Protein AF-A0A966TWR9-F1 (afdb_monomer)

Mean predicted aligned error: 12.12 Å

Structure (mmCIF, N/CA/C/O backbone):
data_AF-A0A966TWR9-F1
#
_entry.id   AF-A0A966TWR9-F1
#
loop_
_atom_site.group_PDB
_atom_site.id
_atom_site.type_symbol
_atom_site.label_atom_id
_atom_site.label_alt_id
_atom_site.label_comp_id
_atom_site.label_asym_id
_atom_site.label_entity_id
_atom_site.label_seq_id
_atom_site.pdbx_PDB_ins_code
_atom_site.Cartn_x
_atom_site.Cartn_y
_atom_site.Cartn_z
_atom_site.occupancy
_atom_site.B_iso_or_equiv
_atom_site.auth_seq_id
_atom_site.auth_comp_id
_atom_site.auth_asym_id
_atom_site.auth_atom_id
_atom_site.pdbx_PDB_model_num
ATOM 1 N N . MET A 1 1 ? -44.677 -30.758 16.368 1.00 41.09 1 MET A N 1
ATOM 2 C CA . MET A 1 1 ? -43.974 -30.873 15.071 1.00 41.09 1 MET A CA 1
ATOM 3 C C . MET A 1 1 ? -42.897 -29.798 15.009 1.00 41.09 1 MET A C 1
ATOM 5 O O . MET A 1 1 ? -43.217 -28.623 15.113 1.00 41.09 1 MET A O 1
ATOM 9 N N . ARG A 1 2 ? -41.625 -30.214 14.952 1.00 55.44 2 ARG A N 1
ATOM 10 C CA . ARG A 1 2 ? -40.430 -29.359 14.845 1.00 55.44 2 ARG A CA 1
ATOM 11 C C . ARG A 1 2 ? -40.449 -28.578 13.529 1.00 55.44 2 ARG A C 1
ATOM 13 O O . ARG A 1 2 ? -40.577 -29.212 12.488 1.00 55.44 2 ARG A O 1
ATOM 20 N N . LYS A 1 3 ? -40.203 -27.266 13.563 1.00 48.75 3 LYS A N 1
ATOM 21 C CA . LYS A 1 3 ? -39.612 -26.528 12.434 1.00 48.75 3 LYS A CA 1
ATOM 22 C C . LYS A 1 3 ? -38.618 -25.500 12.978 1.00 48.75 3 LYS A C 1
ATOM 24 O O . LYS A 1 3 ? -38.953 -24.338 13.1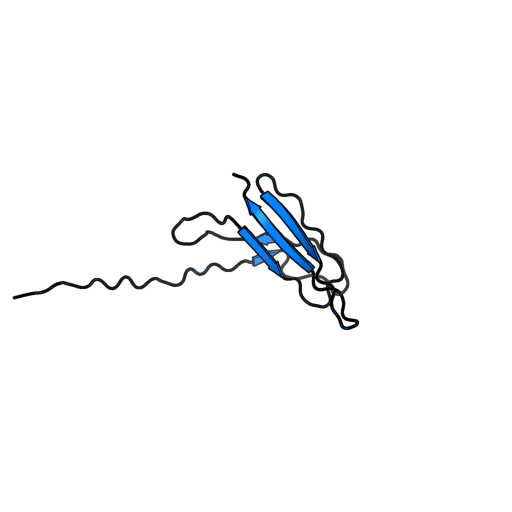58 1.00 48.75 3 LYS A O 1
ATOM 29 N N . LEU A 1 4 ? -37.400 -25.956 13.287 1.00 55.84 4 LEU A N 1
ATOM 30 C CA . LEU A 1 4 ? -36.252 -25.054 13.369 1.00 55.84 4 LEU A CA 1
ATOM 31 C C . LEU A 1 4 ? -35.970 -24.578 11.941 1.00 55.84 4 LEU A C 1
ATOM 33 O O . LEU A 1 4 ? -35.490 -25.350 11.114 1.00 55.84 4 LEU A O 1
ATOM 37 N N . PHE A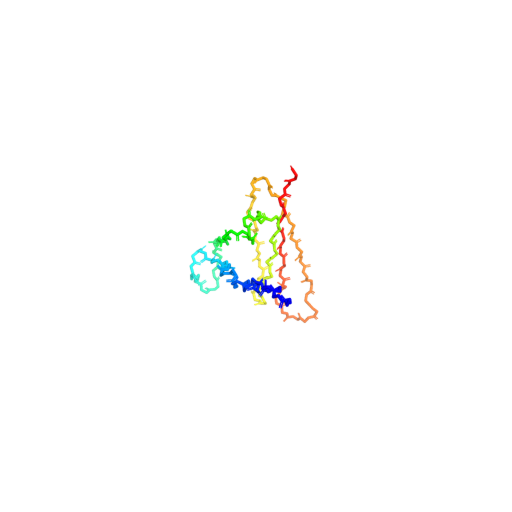 1 5 ? -36.332 -23.334 11.641 1.00 58.31 5 PHE A N 1
ATOM 38 C CA . PHE A 1 5 ? -35.917 -22.656 10.419 1.00 58.31 5 PHE A CA 1
ATOM 39 C C . PHE A 1 5 ? -34.436 -22.297 10.581 1.00 58.31 5 PHE A C 1
ATOM 41 O O . PHE A 1 5 ? -34.087 -21.338 11.266 1.00 58.31 5 PHE A O 1
ATOM 48 N N . ALA A 1 6 ? -33.555 -23.119 10.013 1.00 59.59 6 ALA A N 1
ATOM 49 C CA . ALA A 1 6 ? -32.136 -22.813 9.924 1.00 59.59 6 ALA A CA 1
ATOM 50 C C . ALA A 1 6 ? -31.948 -21.694 8.889 1.00 59.59 6 ALA A C 1
ATOM 52 O O . ALA A 1 6 ? -32.000 -21.934 7.684 1.00 59.59 6 ALA A O 1
ATOM 53 N N . LEU A 1 7 ? -31.779 -20.459 9.363 1.00 60.97 7 LEU A N 1
ATOM 54 C CA . LEU A 1 7 ? -31.417 -19.319 8.529 1.00 60.97 7 LEU A CA 1
ATOM 55 C C . LEU A 1 7 ? -29.927 -19.438 8.182 1.00 60.97 7 LEU A C 1
ATOM 57 O O . LEU A 1 7 ? -29.061 -19.069 8.972 1.00 60.97 7 LEU A O 1
ATOM 61 N N . ALA A 1 8 ? -29.625 -20.003 7.015 1.00 58.12 8 ALA A N 1
ATOM 62 C CA . ALA A 1 8 ? -28.277 -19.992 6.466 1.00 58.12 8 ALA A CA 1
ATOM 63 C C . ALA A 1 8 ? -27.915 -18.548 6.078 1.00 58.12 8 ALA A C 1
ATOM 65 O O . ALA A 1 8 ? -28.383 -18.034 5.063 1.00 58.12 8 ALA A O 1
ATOM 66 N N . LEU A 1 9 ? -27.104 -17.875 6.900 1.00 61.34 9 LEU A N 1
ATOM 67 C CA . LEU A 1 9 ? -26.444 -16.627 6.519 1.00 61.34 9 LEU A CA 1
ATOM 68 C C . LEU A 1 9 ? -25.467 -16.941 5.377 1.00 61.34 9 LEU A C 1
ATOM 70 O O . LEU A 1 9 ? -24.377 -17.461 5.610 1.00 61.34 9 LEU A O 1
ATOM 74 N N . LEU A 1 10 ? -25.853 -16.636 4.137 1.00 59.44 10 LEU A N 1
ATOM 75 C CA . LEU A 1 10 ? -24.904 -16.569 3.029 1.00 59.44 10 LEU A CA 1
ATOM 76 C C . LEU A 1 10 ? -23.978 -15.374 3.292 1.00 59.44 10 LEU A C 1
ATOM 78 O O . LEU A 1 10 ? -24.368 -14.223 3.104 1.00 59.44 10 LEU A O 1
ATOM 82 N N . ALA A 1 11 ? -22.758 -15.641 3.756 1.00 59.62 11 ALA A N 1
ATOM 83 C CA . ALA A 1 11 ? -21.705 -14.637 3.811 1.00 59.62 11 ALA A CA 1
ATOM 84 C C . ALA A 1 11 ? -21.361 -14.224 2.372 1.00 59.62 11 ALA A C 1
ATOM 86 O O . ALA A 1 11 ? -20.681 -14.955 1.653 1.00 59.62 11 ALA A O 1
ATOM 87 N N . ALA A 1 12 ? -21.876 -13.075 1.927 1.00 60.97 12 ALA A N 1
ATOM 88 C CA . ALA A 1 12 ? -21.478 -12.501 0.650 1.00 60.97 12 ALA A CA 1
ATOM 89 C C . ALA A 1 12 ? -19.966 -12.202 0.691 1.00 60.97 12 ALA A C 1
ATOM 91 O O . ALA A 1 12 ? -19.492 -11.636 1.683 1.00 60.97 12 ALA A O 1
ATOM 92 N N . PRO A 1 13 ? -19.191 -12.572 -0.344 1.00 57.22 13 PRO A N 1
ATOM 93 C CA . PRO A 1 13 ? -17.774 -12.248 -0.389 1.00 57.22 13 PRO A CA 1
ATOM 94 C C . PRO A 1 13 ? -17.610 -10.725 -0.366 1.00 57.22 13 PRO A C 1
ATOM 96 O O . PRO A 1 13 ? -18.174 -10.011 -1.196 1.00 57.22 13 PRO A O 1
ATOM 99 N N . ALA A 1 14 ? -16.852 -10.213 0.604 1.00 60.31 14 ALA A N 1
ATOM 100 C CA . ALA A 1 14 ? -16.501 -8.802 0.646 1.00 60.31 14 ALA A CA 1
ATOM 101 C C . ALA A 1 14 ? -15.579 -8.501 -0.544 1.00 60.31 14 ALA A C 1
ATOM 103 O O . ALA A 1 14 ? -14.459 -9.005 -0.610 1.00 60.31 14 ALA A O 1
ATOM 104 N N . SER A 1 15 ? -16.051 -7.687 -1.491 1.00 58.94 15 SER A N 1
ATOM 105 C CA . SER A 1 15 ? -15.229 -7.175 -2.591 1.00 58.94 15 SER A CA 1
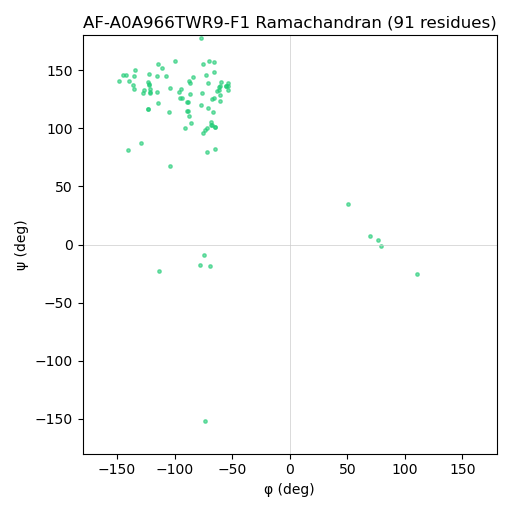ATOM 106 C C . SER A 1 15 ? -14.246 -6.136 -2.042 1.00 58.94 15 SER A C 1
ATOM 108 O O . SER A 1 15 ? -14.487 -4.934 -2.101 1.00 58.94 15 SER A O 1
ATOM 110 N N . ALA A 1 16 ? -13.156 -6.604 -1.434 1.00 68.06 16 ALA A N 1
ATOM 111 C CA . ALA A 1 16 ? -12.122 -5.770 -0.827 1.00 68.06 16 ALA A CA 1
ATOM 112 C C . ALA A 1 16 ? -10.880 -5.724 -1.728 1.00 68.06 16 ALA A C 1
ATOM 114 O O . ALA A 1 16 ? -9.826 -6.265 -1.399 1.00 68.06 16 ALA A O 1
ATOM 115 N N . HIS A 1 17 ? -11.017 -5.100 -2.898 1.00 83.75 17 HIS A N 1
ATOM 116 C CA . HIS A 1 17 ? -9.883 -4.881 -3.793 1.00 83.75 17 HIS A CA 1
ATOM 117 C C . HIS A 1 17 ? -9.017 -3.725 -3.272 1.00 83.75 17 HIS A C 1
ATOM 119 O O . HIS A 1 17 ? -9.527 -2.647 -2.963 1.00 83.75 17 HIS A O 1
ATOM 125 N N . VAL A 1 18 ? -7.702 -3.943 -3.189 1.00 88.62 18 VAL A N 1
ATOM 126 C CA . VAL A 1 18 ? -6.718 -2.870 -2.983 1.00 88.62 18 VAL A CA 1
ATOM 127 C C . VAL A 1 18 ? -6.358 -2.300 -4.349 1.00 88.62 18 VAL A C 1
ATOM 129 O O . VAL A 1 18 ? -6.023 -3.053 -5.261 1.00 88.62 18 VAL A O 1
ATOM 132 N N . VAL A 1 19 ? -6.423 -0.979 -4.497 1.00 90.62 19 VAL A N 1
ATOM 133 C CA . VAL A 1 19 ? -6.143 -0.296 -5.771 1.00 90.62 19 VAL A CA 1
ATOM 134 C C . VAL A 1 19 ? -4.805 0.431 -5.689 1.00 90.62 19 VAL A C 1
ATOM 136 O O . VAL A 1 19 ? -4.449 0.958 -4.637 1.00 90.62 19 VAL A O 1
ATOM 139 N N . ILE A 1 20 ? -4.063 0.481 -6.794 1.00 92.12 20 ILE A N 1
ATOM 140 C CA . ILE A 1 20 ? -2.807 1.230 -6.899 1.00 92.12 20 ILE A CA 1
ATOM 141 C C . ILE A 1 20 ? -3.052 2.520 -7.687 1.00 92.12 20 ILE A C 1
ATOM 143 O O . ILE A 1 20 ? -3.715 2.505 -8.722 1.00 92.12 20 ILE A O 1
ATOM 147 N N . ALA A 1 21 ? -2.516 3.636 -7.191 1.00 92.88 21 ALA A N 1
ATOM 148 C CA . ALA A 1 21 ? -2.536 4.925 -7.875 1.00 92.88 21 ALA A CA 1
ATOM 149 C C . ALA A 1 21 ? -1.112 5.517 -7.970 1.00 92.88 21 ALA A C 1
ATOM 151 O O . ALA A 1 21 ? -0.446 5.604 -6.936 1.00 92.88 21 ALA A O 1
ATOM 152 N N . PRO A 1 22 ? -0.646 5.970 -9.150 1.00 93.56 22 PRO A N 1
ATOM 153 C CA . PRO A 1 22 ? -1.305 5.847 -10.454 1.00 93.56 22 PRO A CA 1
ATOM 154 C C . PRO A 1 22 ? -1.408 4.382 -10.914 1.00 93.56 22 PRO A C 1
ATOM 156 O O . PRO A 1 22 ? -0.645 3.534 -10.460 1.00 93.56 22 PRO A O 1
ATOM 159 N N . ALA A 1 23 ? -2.366 4.093 -11.799 1.00 91.69 23 ALA A N 1
ATOM 160 C CA . ALA A 1 23 ? -2.590 2.742 -12.328 1.00 91.69 23 ALA A CA 1
ATOM 161 C C . ALA A 1 23 ? -1.465 2.270 -13.267 1.00 91.69 23 ALA A C 1
ATOM 163 O O . ALA A 1 23 ? -1.309 1.077 -13.505 1.00 91.69 23 ALA A O 1
ATOM 164 N N . GLU A 1 24 ? -0.673 3.211 -13.779 1.00 91.94 24 GLU A N 1
ATOM 165 C CA . GLU A 1 24 ? 0.407 2.980 -14.727 1.00 91.94 24 GLU A CA 1
ATOM 166 C C . GLU A 1 24 ? 1.655 3.748 -14.288 1.00 91.94 24 GLU A C 1
ATOM 168 O O . GLU A 1 24 ? 1.570 4.808 -13.659 1.00 91.94 24 GLU A O 1
ATOM 173 N N . ALA A 1 25 ? 2.824 3.213 -14.634 1.00 91.19 25 ALA A N 1
ATOM 174 C CA . ALA A 1 25 ? 4.116 3.839 -14.394 1.00 91.19 25 ALA A CA 1
ATOM 175 C C . ALA A 1 25 ? 5.025 3.621 -15.616 1.00 91.19 25 ALA A C 1
ATOM 177 O O . ALA A 1 25 ? 5.018 2.522 -16.180 1.00 91.19 25 ALA A O 1
ATOM 178 N N . PRO A 1 26 ? 5.832 4.615 -16.030 1.00 92.56 26 PRO A N 1
ATOM 179 C CA . PRO A 1 26 ? 6.786 4.429 -17.118 1.00 92.56 26 PRO A CA 1
ATOM 180 C C . PRO A 1 26 ? 7.811 3.338 -16.784 1.00 92.56 26 PRO A C 1
ATOM 182 O O . PRO A 1 26 ? 8.357 3.304 -15.675 1.00 92.56 26 PRO A O 1
ATOM 185 N N . ALA A 1 27 ? 8.109 2.467 -17.748 1.00 90.19 27 ALA A N 1
ATOM 186 C CA . ALA A 1 27 ? 9.091 1.400 -17.570 1.00 90.19 27 ALA A CA 1
ATOM 187 C C . ALA A 1 27 ? 10.482 1.963 -17.222 1.00 90.19 27 ALA A C 1
ATOM 189 O O . ALA A 1 27 ? 10.907 2.981 -17.764 1.00 90.19 27 ALA A O 1
ATOM 190 N N . GLY A 1 28 ? 11.187 1.300 -16.299 1.00 87.56 28 GLY A N 1
ATOM 191 C CA . GLY A 1 28 ? 12.532 1.703 -15.866 1.00 87.56 28 GLY A CA 1
ATOM 192 C C . GLY A 1 28 ? 12.594 2.999 -15.048 1.00 87.56 28 GLY A C 1
ATOM 193 O O . GLY A 1 28 ? 13.688 3.479 -14.763 1.00 87.56 28 GLY A O 1
ATOM 194 N N . SER A 1 29 ? 11.449 3.574 -14.665 1.00 89.31 29 SER A N 1
ATOM 195 C CA . SER A 1 29 ? 11.392 4.812 -13.887 1.00 89.31 29 SER A CA 1
ATOM 196 C C . SER A 1 29 ? 11.147 4.564 -12.398 1.00 89.31 29 SER A C 1
ATOM 198 O O . SER A 1 29 ? 10.586 3.546 -11.990 1.00 89.31 29 SER A O 1
ATOM 200 N N . TYR A 1 30 ? 11.531 5.537 -11.572 1.00 90.50 30 TYR A N 1
ATOM 201 C CA . TYR A 1 30 ? 11.123 5.583 -10.174 1.00 90.50 30 TYR A CA 1
ATOM 202 C C . TYR A 1 30 ? 9.799 6.343 -10.053 1.00 90.50 30 TYR A C 1
ATOM 204 O O . TYR A 1 30 ? 9.748 7.546 -10.306 1.00 90.50 30 TYR A O 1
ATOM 212 N N . THR A 1 31 ? 8.736 5.651 -9.638 1.00 91.75 31 THR A N 1
ATOM 213 C CA . THR A 1 31 ? 7.395 6.237 -9.508 1.00 91.75 31 THR A CA 1
ATOM 214 C C . THR A 1 31 ? 6.882 6.113 -8.078 1.00 91.75 31 THR A C 1
ATOM 216 O O . THR A 1 31 ? 6.959 5.055 -7.453 1.00 91.75 31 THR A O 1
ATOM 219 N N . ARG A 1 32 ? 6.323 7.206 -7.548 1.00 93.38 32 ARG A N 1
ATOM 220 C CA . ARG A 1 32 ? 5.592 7.172 -6.280 1.00 93.38 32 ARG A CA 1
ATOM 221 C C . ARG A 1 32 ? 4.207 6.578 -6.525 1.00 93.38 32 ARG A C 1
ATOM 223 O O . ARG A 1 32 ? 3.417 7.170 -7.252 1.00 93.38 32 ARG A O 1
ATOM 230 N N . ILE A 1 33 ? 3.912 5.471 -5.853 1.00 93.12 33 ILE A N 1
ATOM 231 C CA . ILE A 1 33 ? 2.594 4.832 -5.870 1.00 93.12 33 ILE A CA 1
ATOM 232 C C . ILE A 1 33 ? 1.931 4.883 -4.490 1.00 93.12 33 ILE A C 1
ATOM 234 O O . ILE A 1 33 ? 2.608 4.972 -3.461 1.00 93.12 33 ILE A O 1
ATOM 238 N N . ALA A 1 34 ? 0.605 4.817 -4.470 1.00 93.75 34 ALA A N 1
ATOM 239 C CA . ALA A 1 34 ? -0.211 4.698 -3.272 1.00 93.75 34 ALA A CA 1
ATOM 240 C C . ALA A 1 34 ? -1.072 3.433 -3.345 1.00 93.75 34 ALA A C 1
ATOM 242 O O . ALA A 1 34 ? -1.763 3.211 -4.336 1.00 93.75 34 ALA A O 1
ATOM 243 N N . PHE A 1 35 ? -1.050 2.638 -2.274 1.00 92.31 35 PHE A N 1
ATOM 244 C CA . PHE A 1 35 ? -1.972 1.523 -2.074 1.00 92.31 35 PHE A CA 1
ATOM 245 C C . PHE A 1 35 ? -3.228 2.043 -1.377 1.00 92.31 35 PHE A C 1
ATOM 247 O O . PHE A 1 35 ? -3.191 2.446 -0.212 1.00 92.31 35 PHE A O 1
ATOM 254 N N . MET A 1 36 ? -4.336 2.055 -2.104 1.00 91.38 36 MET A N 1
ATOM 255 C CA . MET A 1 36 ? -5.643 2.485 -1.629 1.00 91.38 36 MET A CA 1
ATOM 256 C C . MET A 1 36 ? -6.366 1.263 -1.070 1.00 91.38 36 MET A C 1
ATOM 258 O O . MET A 1 36 ? -6.887 0.432 -1.815 1.00 91.38 36 MET A O 1
ATOM 262 N N . VAL A 1 37 ? -6.348 1.140 0.255 1.00 90.06 37 VAL A N 1
ATOM 263 C CA . VAL A 1 37 ? -7.004 0.048 0.979 1.00 90.06 37 VAL A CA 1
ATOM 264 C C . VAL A 1 37 ? -8.399 0.493 1.398 1.00 90.06 37 VAL A C 1
ATOM 266 O O . VAL A 1 37 ? -8.551 1.538 2.032 1.00 90.06 37 VAL A O 1
ATOM 269 N N . GLY A 1 38 ? -9.405 -0.297 1.021 1.00 85.19 38 GLY A N 1
ATOM 270 C CA . GLY A 1 38 ? -10.804 -0.065 1.369 1.00 85.19 38 GLY A CA 1
ATOM 271 C C . GLY A 1 38 ? -11.132 -0.384 2.831 1.00 85.19 38 GLY A C 1
ATOM 272 O O . GLY A 1 38 ? -10.293 -0.292 3.729 1.00 85.19 38 GLY A O 1
ATOM 273 N N . HIS A 1 39 ? -12.385 -0.760 3.080 1.00 84.06 39 HIS A N 1
ATOM 274 C CA . HIS A 1 39 ? -12.833 -1.152 4.414 1.00 84.06 39 HIS A CA 1
ATOM 275 C C . HIS A 1 39 ? -12.326 -2.553 4.793 1.00 84.06 39 HIS A C 1
ATOM 277 O O . HIS A 1 39 ? -12.088 -3.401 3.933 1.00 84.06 39 HIS A O 1
ATOM 283 N N . GLY A 1 40 ? -12.215 -2.821 6.095 1.00 77.31 40 GLY A N 1
ATOM 284 C CA . GLY A 1 40 ? -12.037 -4.188 6.582 1.00 77.31 40 GLY A CA 1
ATOM 285 C C . GLY A 1 40 ? -13.349 -4.979 6.556 1.00 77.31 40 GLY A C 1
ATOM 286 O O . GLY A 1 40 ? -14.410 -4.478 6.172 1.0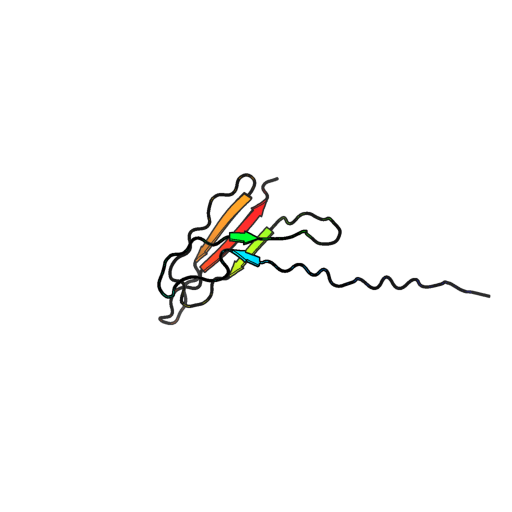0 77.31 40 GLY A O 1
ATOM 287 N N . CYS A 1 41 ? -13.287 -6.250 6.943 1.00 80.62 41 CYS A N 1
ATOM 288 C CA . CYS A 1 41 ? -14.450 -7.135 6.946 1.00 80.62 41 CYS A CA 1
ATOM 289 C C . CYS A 1 41 ? -15.442 -6.761 8.057 1.00 80.62 41 CYS A C 1
ATOM 291 O O . CYS A 1 41 ? -15.032 -6.486 9.181 1.00 80.62 41 CYS A O 1
ATOM 293 N N . ALA A 1 42 ? -16.745 -6.792 7.755 1.00 79.06 42 ALA A N 1
ATOM 294 C CA . ALA A 1 42 ? -17.827 -6.578 8.729 1.00 79.06 42 ALA A CA 1
ATOM 295 C C . ALA A 1 42 ? -17.67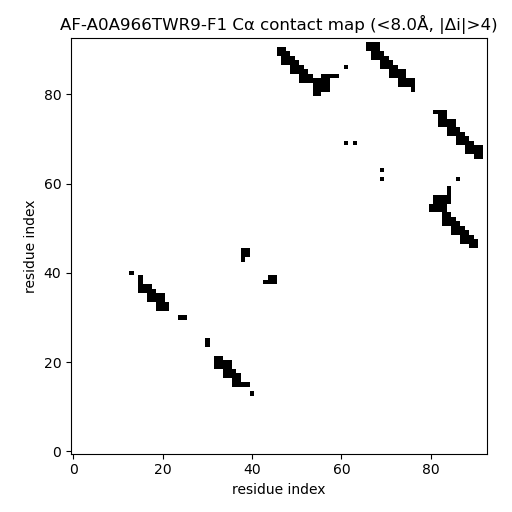6 -5.303 9.595 1.00 79.06 42 ALA A C 1
ATOM 297 O O . ALA A 1 42 ? -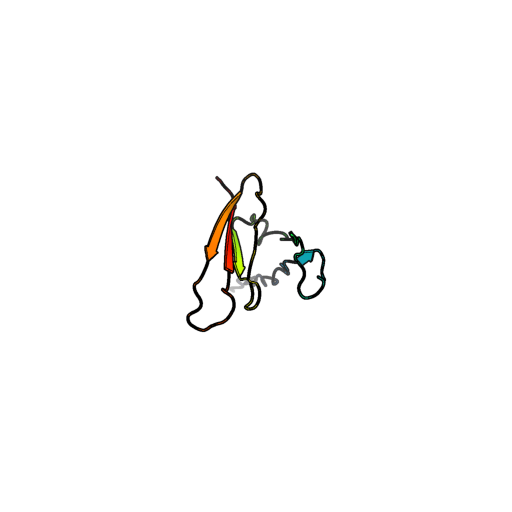18.021 -5.299 10.773 1.00 79.06 42 ALA A O 1
ATOM 298 N N . GLY A 1 43 ? -17.129 -4.221 9.024 1.00 77.19 43 GLY A N 1
ATOM 299 C CA . GLY A 1 43 ? -16.905 -2.954 9.733 1.00 77.19 43 GLY A CA 1
ATOM 300 C C . GLY A 1 43 ? -15.670 -2.934 10.641 1.00 77.19 43 GLY A C 1
ATOM 301 O O . GLY A 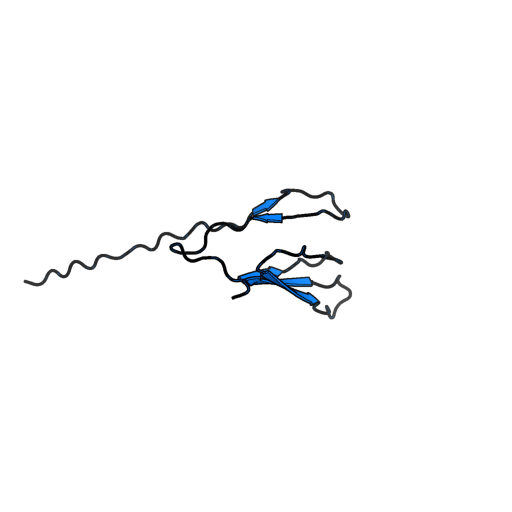1 43 ? -15.358 -1.892 11.217 1.00 77.19 43 GLY A O 1
ATOM 302 N N . ALA A 1 44 ? -14.932 -4.043 10.744 1.00 82.25 44 ALA A N 1
ATOM 303 C CA . ALA A 1 44 ? -13.646 -4.064 11.423 1.00 82.25 44 ALA A CA 1
ATOM 304 C C . ALA A 1 44 ? -12.626 -3.197 10.673 1.00 82.25 44 ALA A C 1
ATOM 306 O O . ALA A 1 44 ? -12.648 -3.074 9.446 1.00 82.25 44 ALA A O 1
ATOM 307 N N . ALA A 1 45 ? -11.704 -2.594 11.418 1.00 85.88 45 ALA A N 1
ATOM 308 C CA . ALA A 1 45 ? -10.665 -1.762 10.837 1.00 85.88 45 ALA A CA 1
ATOM 309 C C . ALA A 1 45 ? -9.474 -2.596 10.343 1.00 85.88 45 ALA A C 1
ATOM 311 O O . ALA A 1 45 ? -9.062 -3.549 11.001 1.00 85.88 45 ALA A O 1
ATOM 312 N N . THR A 1 46 ? -8.854 -2.182 9.236 1.00 88.69 46 THR A N 1
ATOM 313 C CA . THR A 1 46 ? -7.569 -2.740 8.793 1.00 88.69 46 THR A CA 1
ATOM 314 C C . THR A 1 46 ? -6.463 -2.353 9.777 1.00 88.69 46 THR A C 1
ATOM 316 O O . THR A 1 46 ? -6.262 -1.167 10.071 1.00 88.69 46 THR A O 1
ATOM 319 N N . THR A 1 47 ? -5.746 -3.355 10.288 1.00 90.62 47 THR A N 1
ATOM 320 C CA . THR A 1 47 ? -4.693 -3.197 11.308 1.00 90.62 47 THR A CA 1
ATOM 321 C C . THR A 1 47 ? -3.294 -3.522 10.796 1.00 90.62 47 THR A C 1
ATOM 323 O O . THR A 1 47 ? -2.319 -3.017 11.355 1.00 90.62 47 THR A O 1
ATOM 326 N N . ALA A 1 48 ? -3.189 -4.322 9.734 1.00 89.62 48 ALA A N 1
ATOM 327 C CA . ALA A 1 48 ? -1.932 -4.725 9.122 1.00 89.62 48 ALA A CA 1
ATOM 328 C C . ALA A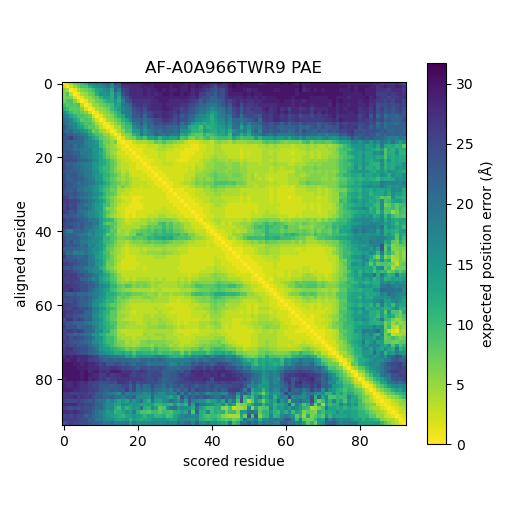 1 48 ? -2.054 -4.788 7.595 1.00 89.62 48 ALA A C 1
ATOM 330 O O . ALA A 1 48 ? -3.110 -5.139 7.068 1.00 89.62 48 ALA A O 1
ATOM 331 N N . ILE A 1 49 ? -0.968 -4.443 6.904 1.00 90.44 49 ILE A N 1
ATOM 332 C CA . ILE A 1 49 ? -0.807 -4.585 5.454 1.00 90.44 49 ILE A CA 1
ATOM 333 C C . ILE A 1 49 ? 0.585 -5.166 5.210 1.00 90.44 49 ILE A C 1
ATOM 335 O O . ILE A 1 49 ? 1.553 -4.676 5.791 1.00 90.44 49 ILE A O 1
ATOM 339 N N . GLU A 1 50 ? 0.680 -6.171 4.346 1.00 90.06 50 GLU A N 1
ATOM 340 C CA . GLU A 1 50 ? 1.936 -6.724 3.845 1.00 90.06 50 GLU A CA 1
ATOM 341 C C . GLU A 1 50 ? 1.947 -6.602 2.323 1.00 90.06 50 GLU A C 1
ATOM 343 O O . GLU A 1 50 ? 0.965 -6.935 1.658 1.00 90.06 50 GLU A O 1
ATOM 348 N N . VAL A 1 51 ? 3.039 -6.076 1.777 1.00 88.56 51 VAL A N 1
ATOM 349 C CA . VAL A 1 51 ? 3.213 -5.885 0.340 1.00 88.56 51 VAL A CA 1
ATOM 350 C C . VAL A 1 51 ? 4.465 -6.617 -0.103 1.00 88.56 51 VAL A C 1
ATOM 352 O O . VAL A 1 51 ? 5.578 -6.268 0.291 1.00 88.56 51 VAL A O 1
ATOM 355 N N . THR A 1 52 ? 4.271 -7.610 -0.963 1.00 87.56 52 THR A N 1
ATOM 356 C CA . THR A 1 52 ? 5.346 -8.313 -1.660 1.00 87.56 52 THR A CA 1
ATOM 357 C C . THR A 1 52 ? 5.644 -7.594 -2.968 1.00 87.56 52 THR A C 1
ATOM 359 O O . THR A 1 52 ? 4.750 -7.417 -3.796 1.00 87.56 52 THR A O 1
ATOM 362 N N . LEU A 1 53 ? 6.889 -7.168 -3.166 1.00 85.69 53 LEU A N 1
ATOM 363 C CA . LEU A 1 53 ? 7.309 -6.574 -4.430 1.00 85.69 53 LEU A CA 1
ATOM 364 C C . LEU A 1 53 ? 7.779 -7.661 -5.400 1.00 85.69 53 LEU A C 1
ATOM 366 O O . LEU A 1 53 ? 8.440 -8.612 -4.970 1.00 85.69 53 LEU A O 1
ATOM 370 N N . PRO A 1 54 ? 7.447 -7.531 -6.695 1.00 82.50 54 PRO A N 1
ATOM 371 C CA . PRO A 1 54 ? 7.842 -8.515 -7.683 1.00 82.50 54 PRO A CA 1
ATOM 372 C C . PRO A 1 54 ? 9.349 -8.477 -7.935 1.00 82.50 54 PRO A C 1
ATOM 374 O O . PRO A 1 54 ? 10.029 -7.469 -7.709 1.00 82.50 54 PRO A O 1
ATOM 377 N N . GLU A 1 55 ? 9.859 -9.592 -8.447 1.00 77.94 55 GLU A N 1
ATOM 378 C CA . GLU A 1 55 ? 11.199 -9.661 -9.014 1.00 77.94 55 GLU A CA 1
ATOM 379 C C . GLU A 1 55 ? 11.359 -8.604 -10.118 1.00 77.94 55 GLU A C 1
ATOM 381 O O . GLU A 1 55 ? 10.454 -8.349 -10.909 1.00 77.94 55 GLU A O 1
ATOM 386 N N . GLY A 1 56 ? 12.498 -7.920 -10.122 1.00 76.88 56 GLY A N 1
ATOM 387 C CA . GLY A 1 56 ? 12.768 -6.792 -11.023 1.00 76.88 56 GLY A CA 1
ATOM 388 C C . GLY A 1 56 ? 12.826 -5.442 -10.312 1.00 76.88 56 GLY A C 1
ATOM 389 O O . GLY A 1 56 ? 13.525 -4.544 -10.782 1.00 76.88 56 GLY A O 1
ATOM 390 N N . LEU A 1 57 ? 12.163 -5.291 -9.159 1.00 79.06 57 LEU A N 1
ATOM 391 C CA . LEU A 1 57 ? 12.220 -4.052 -8.377 1.00 79.06 57 LEU A CA 1
ATOM 392 C C . LEU A 1 57 ? 13.435 -4.052 -7.452 1.00 79.06 57 LEU A C 1
ATOM 394 O O . LEU A 1 57 ? 13.443 -4.668 -6.392 1.00 79.06 57 LEU A O 1
ATOM 398 N N . SER A 1 58 ? 14.456 -3.291 -7.832 1.00 74.69 58 SER A N 1
ATOM 399 C CA . SER A 1 58 ? 15.694 -3.160 -7.059 1.00 74.69 58 SER A CA 1
ATOM 400 C C . SER A 1 58 ? 15.581 -2.234 -5.850 1.00 74.69 58 SER A C 1
ATOM 402 O O . SER A 1 58 ? 16.439 -2.285 -4.970 1.00 74.69 58 SER A O 1
ATOM 404 N N . THR A 1 59 ? 14.558 -1.371 -5.786 1.00 79.25 59 THR A N 1
ATOM 405 C CA . THR A 1 59 ? 14.372 -0.428 -4.672 1.00 79.25 59 THR A CA 1
ATOM 406 C C . THR A 1 59 ? 12.897 -0.196 -4.345 1.00 79.25 59 THR A C 1
ATOM 408 O O . THR A 1 59 ? 12.054 -0.141 -5.238 1.00 79.25 59 THR A O 1
ATOM 411 N N . ALA A 1 60 ? 12.596 0.009 -3.063 1.00 84.94 60 ALA A N 1
ATOM 412 C CA . ALA A 1 60 ? 11.330 0.559 -2.599 1.00 84.94 60 ALA A CA 1
ATOM 413 C C . ALA A 1 60 ? 11.535 1.372 -1.325 1.00 84.94 60 ALA A C 1
ATOM 415 O O . ALA A 1 60 ? 12.320 1.006 -0.451 1.00 84.94 60 ALA A O 1
ATOM 416 N N . ARG A 1 61 ? 10.825 2.498 -1.225 1.00 89.00 61 ARG A N 1
ATOM 417 C CA . ARG A 1 61 ? 10.906 3.411 -0.080 1.00 89.00 61 ARG A CA 1
ATOM 418 C C . ARG A 1 61 ? 9.503 3.716 0.442 1.00 89.00 61 ARG A C 1
ATOM 420 O O . ARG A 1 61 ? 8.893 4.696 -0.004 1.00 89.00 61 ARG A O 1
ATOM 427 N N . PRO A 1 62 ? 8.974 2.887 1.360 1.00 90.38 62 PRO A N 1
ATOM 428 C CA . PRO A 1 62 ? 7.700 3.164 2.006 1.00 90.38 62 PRO A CA 1
ATOM 429 C C . PRO A 1 62 ? 7.720 4.539 2.675 1.00 90.38 62 PRO A C 1
ATOM 431 O O . PRO A 1 62 ? 8.701 4.926 3.310 1.00 90.38 62 PRO A O 1
ATOM 434 N N . GLN A 1 63 ? 6.636 5.293 2.515 1.00 92.38 63 GLN A N 1
ATOM 435 C CA . GLN A 1 63 ? 6.520 6.629 3.093 1.00 92.38 63 GLN A CA 1
ATOM 436 C C . GLN A 1 63 ? 5.994 6.539 4.531 1.00 92.38 63 GLN A C 1
ATOM 438 O O . GLN A 1 63 ? 5.060 5.769 4.769 1.00 92.38 63 GLN A O 1
ATOM 443 N N . PRO A 1 64 ? 6.525 7.330 5.484 1.00 92.31 64 PRO A N 1
ATOM 444 C CA . PRO A 1 64 ? 5.989 7.387 6.838 1.00 92.31 64 PRO A CA 1
ATOM 445 C C . PRO A 1 64 ? 4.488 7.689 6.842 1.00 92.31 64 PRO A C 1
ATOM 447 O O . PRO A 1 64 ? 4.020 8.616 6.178 1.00 92.31 64 PRO A O 1
ATOM 450 N N . LYS A 1 65 ? 3.730 6.921 7.627 1.00 91.94 65 LYS A N 1
ATOM 451 C CA . LYS A 1 65 ? 2.296 7.127 7.830 1.00 91.94 65 LYS A CA 1
ATOM 452 C C . LYS A 1 65 ? 2.025 7.297 9.328 1.00 91.94 65 LYS A C 1
ATOM 454 O O . LYS A 1 65 ? 2.264 6.357 10.083 1.00 91.94 65 LYS A O 1
ATOM 459 N N . PRO A 1 66 ? 1.529 8.464 9.781 1.00 93.12 66 PRO A N 1
ATOM 460 C CA . PRO A 1 66 ? 1.206 8.677 11.190 1.00 93.12 66 PRO A CA 1
ATOM 461 C C . PRO A 1 66 ? 0.265 7.598 11.733 1.00 93.12 66 PRO A C 1
ATOM 463 O O . PRO A 1 66 ? -0.685 7.204 11.056 1.00 93.12 66 PRO A O 1
ATOM 466 N N . GLY A 1 67 ? 0.551 7.108 12.940 1.00 92.38 67 GLY A N 1
ATOM 467 C CA . GLY A 1 67 ? -0.201 6.016 13.567 1.00 92.38 67 GLY A CA 1
ATOM 468 C C . GLY A 1 67 ? 0.121 4.619 13.026 1.00 92.38 67 GLY A C 1
ATOM 469 O O . GLY A 1 67 ? -0.498 3.658 13.469 1.00 92.38 67 GLY A O 1
ATOM 470 N N . TRP A 1 68 ? 1.083 4.479 12.107 1.00 94.25 68 TRP A N 1
ATOM 471 C CA . TRP A 1 68 ? 1.537 3.189 11.585 1.00 94.25 68 TRP A CA 1
ATOM 472 C C . TRP A 1 68 ? 3.042 3.004 11.808 1.00 94.25 68 TRP A C 1
ATOM 474 O O . TRP A 1 68 ? 3.842 3.928 11.661 1.00 94.25 68 TRP A O 1
ATOM 484 N N . SER A 1 69 ? 3.432 1.790 12.174 1.00 92.94 69 SER A N 1
ATOM 485 C CA . SER A 1 69 ? 4.814 1.321 12.188 1.00 92.94 69 SER A CA 1
ATOM 486 C C . SER A 1 69 ? 5.091 0.582 10.890 1.00 92.94 69 SER A C 1
ATOM 488 O O . SER A 1 69 ? 4.305 -0.282 10.516 1.00 92.94 69 SER A O 1
ATOM 490 N N . ILE A 1 70 ? 6.194 0.914 10.224 1.00 90.25 70 ILE A N 1
ATOM 491 C CA . ILE A 1 70 ? 6.578 0.348 8.930 1.00 90.25 70 ILE A CA 1
ATOM 492 C C . ILE A 1 70 ? 7.868 -0.450 9.112 1.00 90.25 70 ILE A C 1
ATOM 494 O O . ILE A 1 70 ? 8.824 0.067 9.691 1.00 90.25 70 ILE A O 1
ATOM 498 N N . ALA A 1 71 ? 7.894 -1.680 8.610 1.00 86.62 71 ALA A N 1
ATOM 499 C CA . ALA A 1 71 ? 9.074 -2.532 8.553 1.00 86.62 71 ALA A CA 1
ATOM 500 C C . ALA A 1 71 ? 9.342 -2.938 7.100 1.00 86.62 71 ALA A C 1
ATOM 502 O O . ALA A 1 71 ? 8.410 -3.249 6.358 1.00 86.62 71 ALA A O 1
ATOM 503 N N . VAL A 1 72 ? 10.611 -2.925 6.695 1.00 83.25 72 VAL A N 1
ATOM 504 C CA . VAL A 1 72 ? 11.054 -3.384 5.374 1.00 83.25 72 VAL A CA 1
ATOM 505 C C . VAL A 1 72 ? 11.918 -4.614 5.579 1.00 83.25 72 VAL A C 1
ATOM 507 O O . VAL A 1 72 ? 12.934 -4.549 6.268 1.00 83.25 72 VAL A O 1
ATOM 510 N N . GLU A 1 73 ? 11.511 -5.720 4.975 1.00 80.06 73 GLU A N 1
ATOM 511 C CA . GLU A 1 73 ? 12.263 -6.964 4.951 1.00 80.06 73 GLU A CA 1
ATOM 512 C C . GLU A 1 73 ? 12.876 -7.132 3.562 1.00 80.06 73 GLU A C 1
ATOM 514 O O . GLU A 1 73 ? 12.185 -7.287 2.550 1.00 80.06 73 GLU A O 1
ATOM 519 N N . MET A 1 74 ? 14.205 -7.075 3.499 1.00 68.75 74 MET A N 1
ATOM 520 C CA . MET A 1 74 ? 14.933 -7.402 2.279 1.00 68.75 74 MET A CA 1
ATOM 521 C C . MET A 1 74 ? 15.242 -8.892 2.292 1.00 68.75 74 MET A C 1
ATOM 523 O O . MET A 1 74 ? 16.006 -9.357 3.139 1.00 68.75 74 MET A O 1
ATOM 527 N N . ARG A 1 75 ? 14.666 -9.650 1.357 1.00 63.78 75 ARG A N 1
ATOM 528 C CA . ARG A 1 75 ? 15.052 -11.046 1.161 1.00 63.78 75 ARG A CA 1
ATOM 529 C C . ARG A 1 75 ? 16.210 -11.095 0.167 1.00 63.78 75 ARG A C 1
ATOM 531 O O . ARG A 1 75 ? 16.082 -10.619 -0.959 1.00 63.78 75 ARG A O 1
ATOM 538 N N . ALA A 1 76 ? 17.333 -11.676 0.583 1.00 53.38 76 ALA A N 1
ATOM 539 C CA . ALA A 1 76 ? 18.413 -12.016 -0.334 1.00 53.38 76 ALA A CA 1
ATOM 540 C C . ALA A 1 76 ? 17.920 -13.113 -1.291 1.00 53.38 76 ALA A C 1
ATOM 542 O O . ALA A 1 76 ? 17.394 -14.133 -0.847 1.00 53.38 76 ALA A O 1
ATOM 543 N N . VAL A 1 77 ? 18.043 -12.885 -2.597 1.00 52.69 77 VAL A N 1
ATOM 544 C CA . VAL A 1 77 ? 17.680 -13.868 -3.623 1.00 52.69 77 VAL A CA 1
ATOM 545 C C . VAL A 1 77 ? 18.950 -14.630 -4.002 1.00 52.69 77 VAL A C 1
ATOM 547 O O . VAL A 1 77 ? 19.965 -14.026 -4.328 1.00 52.69 77 VAL A O 1
ATOM 550 N N . GLU A 1 78 ? 18.904 -15.960 -3.918 1.00 49.62 78 GLU A N 1
ATOM 551 C CA . GLU A 1 78 ? 20.065 -16.865 -4.040 1.00 49.62 78 GLU A CA 1
ATOM 552 C C . GLU A 1 78 ? 20.590 -17.033 -5.483 1.00 49.62 78 GLU A C 1
ATOM 554 O O . GLU A 1 78 ? 21.657 -17.589 -5.727 1.00 49.62 78 GLU A O 1
ATOM 559 N N . ARG A 1 79 ? 19.853 -16.510 -6.466 1.00 46.84 79 ARG A N 1
ATOM 560 C CA . ARG A 1 79 ? 20.215 -16.448 -7.891 1.00 46.84 79 ARG A CA 1
ATOM 561 C C . ARG A 1 79 ? 20.477 -14.980 -8.254 1.00 46.84 79 ARG A C 1
ATOM 563 O O . ARG A 1 79 ? 19.831 -14.138 -7.634 1.00 46.84 79 ARG A O 1
ATOM 570 N N . PRO A 1 80 ? 21.326 -14.627 -9.247 1.00 42.88 80 PRO A N 1
ATOM 571 C CA . PRO A 1 80 ? 21.429 -13.250 -9.736 1.00 42.88 80 PRO A CA 1
ATOM 572 C C . PRO A 1 80 ? 20.102 -12.839 -10.395 1.00 42.88 80 PRO A C 1
ATOM 574 O O . PRO A 1 80 ? 19.909 -12.939 -11.602 1.00 42.88 80 PRO A O 1
ATOM 577 N N . SER A 1 81 ? 19.160 -12.443 -9.552 1.00 51.28 81 SER A N 1
ATOM 578 C CA . SER A 1 81 ? 17.861 -11.859 -9.828 1.00 51.28 81 SER A CA 1
ATOM 579 C C . SER A 1 81 ? 17.718 -10.705 -8.830 1.00 51.28 81 SER A C 1
ATOM 581 O O . SER A 1 81 ? 18.147 -10.850 -7.679 1.00 51.28 81 SER A O 1
ATOM 583 N N . PRO A 1 82 ? 17.215 -9.531 -9.244 1.00 50.56 82 PRO A N 1
ATOM 584 C CA . PRO A 1 82 ? 17.079 -8.382 -8.354 1.00 50.56 82 PRO A CA 1
ATOM 585 C C . PRO A 1 82 ? 16.286 -8.746 -7.084 1.00 50.56 82 PRO A C 1
ATOM 587 O O . PRO A 1 82 ? 15.304 -9.488 -7.169 1.00 50.56 82 PRO A O 1
ATOM 590 N N . PRO A 1 83 ? 16.711 -8.255 -5.904 1.00 49.62 83 PRO A N 1
ATOM 591 C CA . PRO A 1 83 ? 16.176 -8.698 -4.622 1.00 49.62 83 PRO A CA 1
ATOM 592 C C . PRO A 1 83 ? 14.672 -8.426 -4.520 1.00 49.62 83 PRO A C 1
ATOM 594 O O . PRO A 1 83 ? 14.230 -7.298 -4.719 1.00 49.62 83 PRO A O 1
ATOM 597 N N . SER A 1 84 ? 13.884 -9.441 -4.155 1.00 54.16 84 SER A N 1
ATOM 598 C CA . SER A 1 84 ? 12.478 -9.251 -3.794 1.00 54.16 84 SER A CA 1
ATOM 599 C C . SER A 1 84 ? 12.405 -8.538 -2.442 1.00 54.16 84 SER A C 1
ATOM 601 O O . SER A 1 84 ? 12.868 -9.060 -1.423 1.00 54.16 84 SER A O 1
ATOM 603 N N . MET A 1 85 ? 11.830 -7.343 -2.419 1.00 50.91 85 MET A N 1
ATOM 604 C CA . MET A 1 85 ? 11.562 -6.590 -1.194 1.00 50.91 85 MET A CA 1
ATOM 605 C C . MET A 1 85 ? 10.141 -6.864 -0.716 1.00 50.91 85 MET A C 1
ATOM 607 O O . MET A 1 85 ? 9.199 -6.780 -1.498 1.00 50.91 85 MET A O 1
ATOM 611 N N . ALA A 1 86 ? 9.971 -7.129 0.573 1.00 60.03 86 ALA A N 1
ATOM 612 C CA . ALA A 1 86 ? 8.665 -7.114 1.213 1.00 60.03 86 ALA A CA 1
ATOM 613 C C . ALA A 1 86 ? 8.634 -5.987 2.246 1.00 60.03 86 ALA A C 1
ATOM 615 O O . ALA A 1 86 ? 9.642 -5.6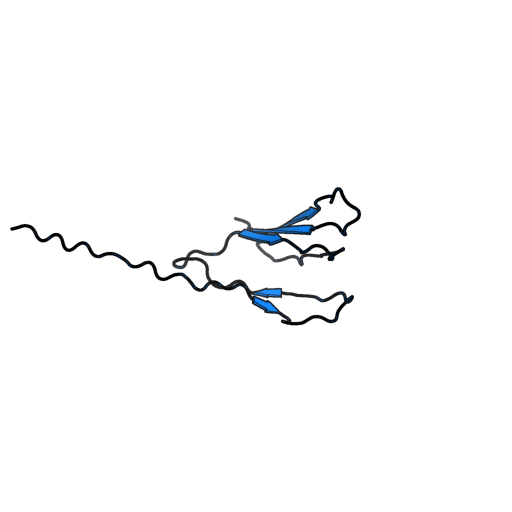83 2.885 1.00 60.03 86 ALA A O 1
ATOM 616 N N . TRP A 1 87 ? 7.494 -5.331 2.417 1.00 69.75 87 TRP A N 1
ATOM 617 C CA . TRP A 1 87 ? 7.321 -4.391 3.520 1.00 69.75 87 TRP A CA 1
ATOM 618 C C . TRP A 1 87 ? 5.970 -4.595 4.187 1.00 69.75 87 TRP A C 1
ATOM 620 O O . TRP A 1 87 ? 4.980 -4.928 3.535 1.00 69.75 87 TRP A O 1
ATOM 630 N N . SER A 1 88 ? 5.937 -4.395 5.501 1.00 66.00 88 SER A N 1
ATOM 631 C CA . SER A 1 88 ? 4.723 -4.477 6.302 1.00 66.00 88 SER A CA 1
ATOM 632 C C . SER A 1 88 ? 4.472 -3.171 7.045 1.00 66.00 88 SER A C 1
ATOM 634 O O . SER A 1 88 ? 5.404 -2.471 7.448 1.00 66.00 88 SER A O 1
ATOM 636 N N . ALA A 1 89 ? 3.201 -2.822 7.225 1.00 67.31 89 ALA A N 1
ATOM 637 C CA . ALA A 1 89 ? 2.787 -1.723 8.084 1.00 67.31 89 ALA A CA 1
ATOM 638 C C . ALA A 1 89 ? 1.744 -2.205 9.093 1.00 67.31 89 ALA A C 1
ATOM 640 O O . ALA A 1 89 ? 0.778 -2.867 8.718 1.00 67.31 89 ALA A O 1
ATOM 641 N N . ARG A 1 90 ? 1.921 -1.853 10.370 1.00 71.19 90 ARG A N 1
ATOM 642 C CA . ARG A 1 90 ? 0.970 -2.145 11.457 1.00 71.19 90 ARG A CA 1
ATOM 643 C C . ARG A 1 90 ? 0.516 -0.869 12.147 1.00 71.19 90 ARG A C 1
ATOM 645 O O . ARG A 1 90 ? 1.350 -0.012 12.439 1.00 71.19 90 ARG A O 1
ATOM 652 N N . ARG A 1 91 ? -0.778 -0.746 12.448 1.00 65.06 91 ARG A N 1
ATOM 653 C CA . ARG A 1 91 ? -1.291 0.366 13.262 1.00 65.06 91 ARG A CA 1
ATOM 654 C C . ARG A 1 91 ? -0.654 0.310 14.657 1.00 65.06 91 ARG A C 1
ATOM 656 O O . ARG A 1 91 ? -0.538 -0.767 15.239 1.00 65.06 91 ARG A O 1
ATOM 663 N N . ARG A 1 92 ? -0.221 1.456 15.179 1.00 58.44 92 ARG A N 1
ATOM 664 C CA . ARG A 1 92 ? 0.203 1.583 16.578 1.00 58.44 92 ARG A CA 1
ATOM 665 C C . ARG A 1 92 ? -1.032 1.535 17.494 1.00 58.44 92 ARG A C 1
ATOM 667 O O . ARG A 1 92 ? -2.092 1.975 17.041 1.00 58.44 92 ARG A O 1
ATOM 674 N N . PRO A 1 93 ? -0.911 0.959 18.703 1.00 57.00 93 PRO A N 1
ATOM 675 C CA . PRO A 1 93 ? -1.995 0.967 19.682 1.00 57.00 93 PRO A CA 1
ATOM 676 C C . PRO A 1 93 ? -2.437 2.393 20.022 1.00 57.00 93 PRO A C 1
ATOM 678 O O . PRO A 1 93 ? -1.581 3.309 19.952 1.00 57.00 93 PRO A O 1
#

Secondary structure (DSSP, 8-state):
------------------EEESS---TT-----EEE----GGGPPP-EEEEEPPTT-----PPP-TTEEEEEEEPPPSSSSPPPEEEEEEE--

Nearest PDB structures (foldseek):
  8sy5-assembly1_A  TM=3.445E-01  e=8.637E+00  Escherichia coli

Radius of gyration: 19.61 Å; Cα contacts (8 Å, |Δi|>4): 114; chains: 1; bounding box: 65×40×37 Å

Solvent-accessible surface area (backbone atoms only — not comparable to full-atom values): 6360 Å² total; per-residue (Å²): 135,92,78,84,80,81,78,78,80,77,78,73,82,78,88,66,67,71,43,58,40,64,86,70,75,68,86,98,58,94,73,88,72,43,81,47,72,67,75,37,72,96,82,41,77,79,51,69,52,76,46,79,46,59,75,71,44,77,74,85,79,88,74,94,47,94,66,46,48,76,49,77,49,77,46,86,53,98,54,105,54,50,38,36,41,34,38,37,37,32,58,57,133

Foldseek 3Di:
DDDPPPDPPPPDDPPFDWAKPPNDDDPPDDDDIDTRTDADPPRDHDFKDKDKDDWPDQDDDDDDDPQKDKDKDWDDDPDPIRTIIMMMIGGHD

pLDDT: mean 76.05, std 15.9, range [41.09, 94.25]

Sequence (93 aa):
MRKLFALALLAAPASAHVVIAPAEAPAGSYTRIAFMVGHGCAGAATTAIEVTLPEGLSTARPQPKPGWSIAVEMRAVERPSPPSMAWSARRRP